Protein AF-A0A9E5RXG5-F1 (afdb_monomer_lite)

Radius of gyration: 25.29 Å; chains: 1; bounding box: 65×17×72 Å

pLDDT: mean 74.12, std 13.93, range [44.91, 91.69]

Foldseek 3Di:
DVVVVLVVVLVVQDDDPVHQDHPQAPDADPPPRGFDDDPNHGRGNPVVSVVVSVVVVVVVVVVVVLVVLVVVVVVVVVVVVVVPCVVCCVPDPPPPVVVVVCSVVVSVVVVVVVCVVVVVVVCVVPPPPPPPDPDD

Sequence (136 aa):
MAQFLLLNFFNNQLPGAGNSYSKYCAEYNSTTYDCAKQAGVYLVDWTMWWRDIFITLNWGIILVMMLAGVYLLINDLDQEERRGTLNFIRLSPQRSRSLLTGKLLGVPVLLYLAVGAIAPYICLLECKPMRPPSLP

Secondary structure (DSSP, 8-state):
-HHHHHHHHHHTTS-BTTB---TTBS-B-TTT-PBPEETTEE-B-HHHHHHHHHHHHHHHHHHHHHHHHHHHHHHHHHHHHHTTGGGTTTT--SSHHHHHHHHHHHHHHHHHHHHHHHHHHHHHHH----------

Structure (mmCIF, N/CA/C/O backbone):
data_AF-A0A9E5RXG5-F1
#
_entry.id   AF-A0A9E5RXG5-F1
#
loop_
_atom_site.group_PDB
_atom_site.id
_atom_site.type_symbol
_atom_site.label_atom_id
_atom_site.label_alt_id
_atom_site.label_comp_id
_atom_site.label_asym_id
_atom_site.label_entity_id
_atom_site.label_seq_id
_atom_site.pdbx_PDB_ins_code
_atom_site.Cartn_x
_atom_site.Cartn_y
_atom_site.Cartn_z
_atom_site.occupancy
_atom_site.B_iso_or_equiv
_atom_site.auth_seq_id
_atom_site.auth_comp_id
_atom_site.auth_asym_id
_atom_site.auth_atom_id
_atom_site.pdbx_PDB_model_num
ATOM 1 N N . MET A 1 1 ? -16.798 -4.898 -5.263 1.00 70.31 1 MET A N 1
ATOM 2 C CA . MET A 1 1 ? -16.783 -3.541 -5.865 1.00 70.31 1 MET A CA 1
ATOM 3 C C . MET A 1 1 ? -15.518 -2.764 -5.497 1.00 70.31 1 MET A C 1
ATOM 5 O O . MET A 1 1 ? -14.809 -2.366 -6.408 1.00 70.31 1 MET A O 1
ATOM 9 N N . ALA A 1 2 ? -15.160 -2.627 -4.212 1.00 75.00 2 ALA A N 1
ATOM 10 C CA . ALA A 1 2 ? -13.943 -1.910 -3.785 1.00 75.00 2 ALA A CA 1
ATOM 11 C C . ALA A 1 2 ? -12.630 -2.446 -4.399 1.00 75.00 2 ALA A C 1
ATOM 13 O O . ALA A 1 2 ? -11.799 -1.668 -4.854 1.00 75.00 2 ALA A O 1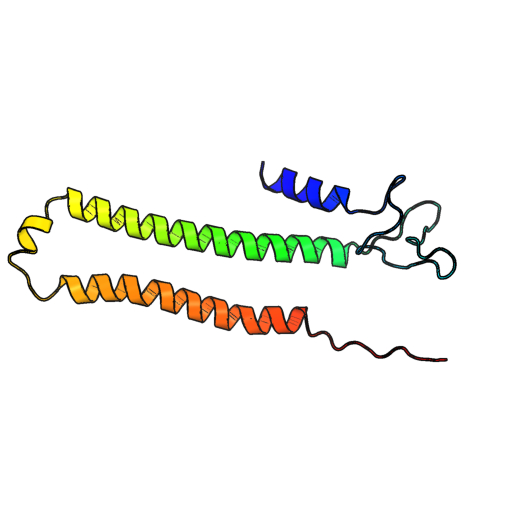
ATOM 14 N N . GLN A 1 3 ? -12.476 -3.771 -4.495 1.00 78.81 3 GLN A N 1
ATOM 15 C CA . GLN A 1 3 ? -11.287 -4.392 -5.095 1.00 78.81 3 GLN A CA 1
ATOM 16 C C . GLN A 1 3 ? -11.098 -4.015 -6.575 1.00 78.81 3 GLN A C 1
ATOM 18 O O . GLN A 1 3 ? -9.978 -3.796 -7.021 1.00 78.81 3 GLN A O 1
ATOM 23 N N . PHE A 1 4 ? -12.193 -3.880 -7.328 1.00 85.81 4 PHE A N 1
ATOM 24 C CA . PHE A 1 4 ? -12.143 -3.488 -8.737 1.00 85.81 4 PHE A CA 1
ATOM 25 C C . PHE A 1 4 ? -11.730 -2.018 -8.904 1.00 85.81 4 PHE A C 1
ATOM 27 O O . PHE A 1 4 ? -10.949 -1.698 -9.796 1.00 85.81 4 PHE A O 1
ATOM 34 N N . LEU A 1 5 ? -12.199 -1.129 -8.022 1.00 85.94 5 LEU A N 1
ATOM 35 C CA . LEU A 1 5 ? -11.818 0.289 -8.035 1.00 85.94 5 LEU A CA 1
ATOM 36 C C . LEU A 1 5 ? -10.327 0.480 -7.738 1.00 85.94 5 LEU A C 1
ATOM 38 O O . LEU A 1 5 ? -9.661 1.236 -8.439 1.00 85.94 5 LEU A O 1
ATOM 42 N N . LEU A 1 6 ? -9.797 -0.253 -6.754 1.00 86.94 6 LEU A N 1
ATOM 43 C CA . LEU A 1 6 ? -8.369 -0.242 -6.430 1.00 86.94 6 LEU A CA 1
ATOM 44 C C . LEU A 1 6 ? -7.517 -0.680 -7.624 1.00 86.94 6 LEU A C 1
ATOM 46 O O . LEU A 1 6 ? -6.575 0.015 -7.992 1.00 86.94 6 LEU A O 1
ATOM 50 N N . LEU A 1 7 ? -7.883 -1.784 -8.276 1.00 88.62 7 LEU A N 1
ATOM 51 C CA . LEU A 1 7 ? -7.155 -2.261 -9.452 1.00 88.62 7 LEU A CA 1
ATOM 52 C C . LEU A 1 7 ? -7.184 -1.245 -10.600 1.00 88.62 7 LEU A C 1
ATOM 54 O O . LEU A 1 7 ? -6.156 -1.018 -11.225 1.00 88.62 7 LEU A O 1
ATOM 58 N N . ASN A 1 8 ? -8.317 -0.582 -10.852 1.00 89.75 8 ASN A N 1
ATOM 59 C CA . ASN A 1 8 ? -8.396 0.470 -11.873 1.00 89.75 8 ASN A CA 1
ATOM 60 C C . ASN A 1 8 ? -7.529 1.688 -11.527 1.00 89.75 8 ASN A C 1
ATOM 62 O O . ASN A 1 8 ? -6.856 2.230 -12.401 1.00 89.75 8 ASN A O 1
ATOM 66 N N . PHE A 1 9 ? -7.504 2.093 -10.256 1.00 89.94 9 PHE A N 1
ATOM 67 C CA . PHE A 1 9 ? -6.664 3.194 -9.794 1.00 89.94 9 PHE A CA 1
ATOM 68 C C . PHE A 1 9 ? -5.174 2.916 -10.025 1.00 89.94 9 PHE A C 1
ATOM 70 O O . PHE A 1 9 ? -4.467 3.770 -10.559 1.00 89.94 9 PHE A O 1
ATOM 77 N N . PHE A 1 10 ? -4.708 1.715 -9.673 1.00 88.56 10 PHE A N 1
ATOM 78 C CA . PHE A 1 10 ? -3.324 1.311 -9.912 1.00 88.56 10 PHE A CA 1
ATOM 79 C C . PHE A 1 10 ? -3.036 1.077 -11.397 1.00 88.56 10 PHE A C 1
ATOM 81 O O . PHE A 1 10 ? -1.942 1.410 -11.839 1.00 88.56 10 PHE A O 1
ATOM 88 N N . ASN A 1 11 ? -4.006 0.587 -12.178 1.00 88.50 11 ASN A N 1
ATOM 89 C CA . ASN A 1 11 ? -3.858 0.403 -13.624 1.00 88.50 11 ASN A CA 1
ATOM 90 C C . ASN A 1 11 ? -3.668 1.720 -14.381 1.00 88.50 11 ASN A C 1
ATOM 92 O O . ASN A 1 11 ? -2.846 1.788 -15.290 1.00 88.50 11 ASN A O 1
ATOM 96 N N . ASN A 1 12 ? -4.353 2.787 -13.964 1.00 87.69 12 ASN A N 1
ATOM 97 C CA . ASN A 1 12 ? -4.185 4.119 -14.553 1.00 87.69 12 ASN A CA 1
ATOM 98 C C . ASN A 1 12 ? -2.801 4.742 -14.296 1.00 87.69 12 ASN A C 1
ATOM 100 O O . ASN A 1 12 ? -2.463 5.747 -14.916 1.00 87.69 12 ASN A O 1
ATOM 104 N N . GLN A 1 13 ? -2.001 4.170 -13.391 1.00 86.38 13 GLN A N 1
ATOM 105 C CA . GLN A 1 13 ? -0.633 4.618 -13.125 1.00 86.38 13 GLN A CA 1
ATOM 106 C C . GLN A 1 13 ? 0.423 3.836 -13.922 1.00 86.38 13 GL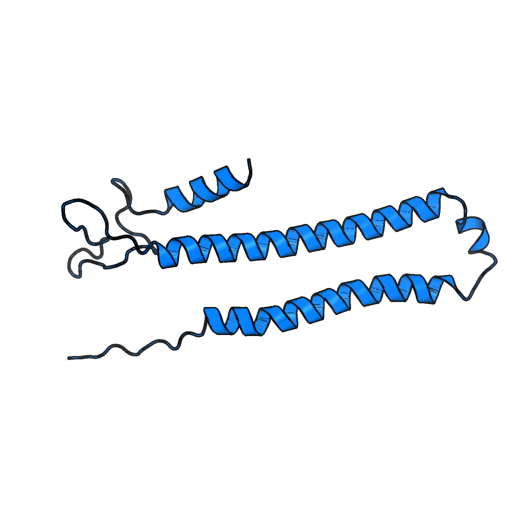N A C 1
ATOM 108 O O . GLN A 1 13 ? 1.604 4.201 -13.876 1.00 86.38 13 GLN A O 1
ATOM 113 N N . LEU A 1 14 ? 0.044 2.762 -14.629 1.00 87.81 14 LEU A N 1
ATOM 114 C CA . LEU A 1 14 ? 0.982 2.044 -15.490 1.00 87.81 14 LEU A CA 1
ATOM 115 C C . LEU A 1 14 ? 1.364 2.891 -16.713 1.00 87.81 14 LEU A C 1
ATOM 117 O O . LEU A 1 14 ? 0.561 3.696 -17.192 1.00 87.81 14 LEU A O 1
ATOM 121 N N . PRO A 1 15 ? 2.586 2.699 -17.237 1.00 84.88 15 PRO A N 1
ATOM 122 C CA . PRO A 1 15 ? 3.005 3.356 -18.462 1.00 84.88 15 PRO A CA 1
ATOM 123 C C . PRO A 1 15 ? 2.149 2.884 -19.644 1.00 84.88 15 PRO A C 1
ATOM 125 O O . PRO A 1 15 ? 1.887 1.693 -19.819 1.00 84.88 15 PRO A O 1
ATOM 128 N N . GLY A 1 16 ? 1.721 3.834 -20.469 1.00 83.19 16 GLY A N 1
ATOM 129 C CA . GLY A 1 16 ? 0.856 3.594 -21.620 1.00 83.19 16 GLY A CA 1
ATOM 130 C C . GLY A 1 16 ? 1.064 4.642 -22.706 1.00 83.19 16 GLY A C 1
ATOM 131 O O . GLY A 1 16 ? 1.924 5.512 -22.590 1.00 83.19 16 GLY A O 1
ATOM 132 N N . ALA A 1 17 ? 0.255 4.588 -23.765 1.00 72.81 17 ALA A N 1
ATOM 133 C CA . ALA A 1 17 ? 0.417 5.462 -24.932 1.00 72.81 17 ALA A CA 1
ATOM 134 C C . ALA A 1 17 ? 0.352 6.972 -24.609 1.00 72.81 17 ALA A C 1
ATOM 136 O O . ALA A 1 17 ? 0.919 7.769 -25.347 1.00 72.81 17 ALA A O 1
ATOM 137 N N . GLY A 1 18 ? -0.317 7.358 -23.514 1.00 74.56 18 GLY A N 1
ATOM 138 C CA . GLY A 1 18 ? -0.425 8.751 -23.063 1.00 74.56 18 GLY A CA 1
ATOM 139 C C . GLY A 1 18 ? 0.485 9.135 -21.892 1.00 74.56 18 GLY A C 1
ATOM 140 O O . GLY A 1 18 ? 0.586 10.318 -21.587 1.00 74.56 18 GLY A O 1
ATOM 141 N N . ASN A 1 19 ? 1.134 8.172 -21.226 1.00 78.44 19 ASN A N 1
ATOM 142 C CA . ASN A 1 19 ? 1.995 8.443 -20.076 1.00 78.44 19 ASN A CA 1
ATOM 143 C C . ASN A 1 19 ? 3.228 7.532 -20.101 1.00 78.44 19 ASN A C 1
ATOM 145 O O . ASN A 1 19 ? 3.154 6.354 -19.754 1.00 78.44 19 ASN A O 1
ATOM 149 N N . SER A 1 20 ? 4.359 8.088 -20.532 1.00 80.94 20 SER A N 1
ATOM 150 C CA . SER A 1 20 ? 5.636 7.368 -20.635 1.00 80.94 20 SER A CA 1
ATOM 151 C C . SER A 1 20 ? 6.457 7.406 -19.343 1.00 80.94 20 SER A C 1
ATOM 153 O O . SER A 1 20 ? 7.506 6.767 -19.274 1.00 80.94 20 SER A O 1
ATOM 155 N N . TYR A 1 21 ? 5.985 8.131 -18.324 1.00 80.94 21 TYR A N 1
ATOM 156 C CA . TYR A 1 21 ? 6.647 8.278 -17.032 1.00 80.94 21 TYR A CA 1
ATOM 157 C C . TYR A 1 21 ? 5.801 7.604 -15.951 1.00 80.94 21 TYR A C 1
ATOM 159 O O . TYR A 1 21 ? 4.658 7.982 -15.697 1.00 80.94 21 TYR A O 1
ATOM 167 N N . SER A 1 22 ? 6.361 6.587 -15.304 1.00 86.12 22 SER A N 1
ATOM 168 C CA . SER A 1 22 ? 5.704 5.875 -14.209 1.00 86.12 22 SER A CA 1
ATOM 169 C C . SER A 1 22 ? 6.733 5.437 -13.176 1.00 86.12 22 SER A C 1
ATOM 171 O O . SER A 1 22 ? 7.866 5.125 -13.531 1.00 86.12 22 SER A O 1
ATOM 173 N N . LYS A 1 23 ? 6.336 5.382 -11.900 1.00 86.00 23 LYS A N 1
ATOM 174 C CA . LYS A 1 23 ? 7.148 4.823 -10.804 1.00 86.00 23 LYS A CA 1
ATOM 175 C C . LYS A 1 23 ? 7.441 3.332 -11.013 1.00 86.00 23 LYS A C 1
ATOM 177 O O . LYS A 1 23 ? 8.425 2.827 -10.492 1.00 86.00 23 LYS A O 1
ATOM 182 N N . TYR A 1 24 ? 6.590 2.636 -11.768 1.00 89.25 24 TYR A N 1
ATOM 183 C CA . TYR A 1 24 ? 6.660 1.186 -11.963 1.00 89.25 24 TYR A CA 1
ATOM 184 C C . TYR A 1 24 ? 7.544 0.769 -13.151 1.00 89.25 24 TYR A C 1
ATOM 186 O O . TYR A 1 24 ? 7.472 -0.374 -13.593 1.00 89.25 24 TYR A O 1
ATOM 194 N N . CYS A 1 25 ? 8.354 1.675 -13.703 1.00 89.81 25 CYS A N 1
ATOM 195 C CA . CYS A 1 25 ? 9.304 1.348 -14.766 1.00 89.81 25 CYS A CA 1
ATOM 196 C C . CYS A 1 25 ? 10.453 0.500 -14.219 1.00 89.81 25 CYS A C 1
ATOM 198 O O . CYS A 1 25 ? 11.090 0.886 -13.241 1.00 89.81 25 CYS A O 1
ATOM 200 N N . ALA A 1 26 ? 10.736 -0.633 -14.864 1.00 89.75 26 ALA A N 1
ATOM 201 C CA . ALA A 1 26 ? 11.882 -1.464 -14.497 1.00 89.75 26 ALA A CA 1
ATOM 202 C C . ALA A 1 26 ? 13.210 -0.804 -14.903 1.00 89.75 26 ALA A C 1
ATOM 204 O O . ALA A 1 26 ? 14.210 -0.916 -14.198 1.00 89.75 26 ALA A O 1
ATOM 205 N N . GLU A 1 27 ? 13.205 -0.094 -16.032 1.00 88.50 27 GLU A N 1
ATOM 206 C CA . GLU A 1 27 ? 14.373 0.579 -16.590 1.00 88.50 27 GLU A CA 1
ATOM 207 C C . GLU A 1 27 ? 13.953 1.869 -17.311 1.00 88.50 27 GLU A C 1
ATOM 209 O O . GLU A 1 27 ? 12.864 1.939 -17.891 1.00 88.50 27 GLU A O 1
ATOM 214 N N . TYR A 1 28 ? 14.814 2.890 -17.264 1.00 87.50 28 TYR A N 1
ATOM 215 C CA . TYR A 1 28 ? 14.612 4.175 -17.937 1.00 87.50 28 TYR A CA 1
ATOM 216 C C . TYR A 1 28 ? 15.659 4.386 -19.022 1.00 87.50 28 TYR A C 1
ATOM 218 O O . TYR A 1 28 ? 16.836 4.085 -18.826 1.00 87.50 28 TYR A O 1
ATOM 226 N N . ASN A 1 29 ? 15.250 4.988 -20.135 1.00 86.62 29 ASN A N 1
ATOM 227 C CA . ASN A 1 29 ? 16.185 5.401 -21.169 1.00 86.62 29 ASN A CA 1
ATOM 228 C C . ASN A 1 29 ? 16.923 6.682 -20.748 1.00 86.62 29 ASN A C 1
ATOM 230 O O . ASN A 1 29 ? 16.291 7.698 -20.456 1.00 86.62 29 ASN A O 1
ATOM 234 N N . SER A 1 30 ? 18.257 6.678 -20.744 1.00 83.38 30 SER A N 1
ATOM 235 C CA . SER A 1 30 ? 19.056 7.815 -20.261 1.00 83.38 30 SER A CA 1
ATOM 236 C C . SER A 1 30 ? 18.900 9.091 -21.096 1.00 83.38 30 SER A C 1
ATOM 238 O O . SER A 1 30 ? 19.169 10.178 -20.596 1.00 83.38 30 SER A O 1
ATOM 240 N N . THR A 1 31 ? 18.471 8.986 -22.357 1.00 81.56 31 THR A N 1
ATOM 241 C CA . THR A 1 31 ? 18.338 10.146 -23.256 1.00 81.56 31 THR A CA 1
ATOM 242 C C . THR A 1 31 ? 17.000 10.865 -23.130 1.00 81.56 31 THR A C 1
ATOM 244 O O . THR A 1 31 ? 16.924 12.074 -23.329 1.00 81.56 31 THR A O 1
ATOM 247 N N . THR A 1 32 ? 15.936 10.122 -22.836 1.00 81.38 32 THR A N 1
ATOM 248 C CA . THR A 1 32 ? 14.544 10.602 -22.923 1.00 81.38 32 THR A CA 1
ATOM 249 C C . THR A 1 32 ? 13.830 10.510 -21.568 1.00 81.38 32 THR A C 1
ATOM 251 O O . THR A 1 32 ? 12.746 11.070 -21.389 1.00 81.38 32 THR A O 1
ATOM 254 N N . TYR A 1 33 ? 14.471 9.851 -20.593 1.00 82.50 33 TYR A N 1
ATOM 255 C CA . TYR A 1 33 ? 13.969 9.556 -19.249 1.00 82.50 33 TYR A CA 1
ATOM 256 C C . TYR A 1 33 ? 12.609 8.847 -19.243 1.00 82.50 33 TYR A C 1
ATOM 258 O O . TYR A 1 33 ? 11.889 8.882 -18.248 1.00 82.50 33 TYR A O 1
ATOM 266 N N . ASP A 1 34 ? 12.244 8.205 -20.351 1.00 87.31 34 ASP A N 1
ATOM 267 C CA . ASP A 1 34 ? 11.018 7.441 -20.493 1.00 87.31 34 ASP A CA 1
ATOM 268 C C . ASP A 1 34 ? 11.228 5.975 -20.106 1.00 87.31 34 ASP A C 1
ATOM 270 O O . ASP A 1 34 ? 12.347 5.461 -20.032 1.00 87.31 34 ASP A O 1
ATOM 274 N N . CYS A 1 35 ? 10.116 5.308 -19.816 1.00 87.94 35 CYS A N 1
ATOM 275 C CA . CYS A 1 35 ? 10.081 3.886 -19.514 1.00 87.94 35 CYS A CA 1
ATOM 276 C C . CYS A 1 35 ? 10.628 3.081 -20.707 1.00 87.94 35 CYS A C 1
ATOM 278 O O . CYS A 1 35 ? 10.094 3.182 -21.818 1.00 87.94 35 CYS A O 1
ATOM 280 N N . ALA A 1 36 ? 11.660 2.265 -20.482 1.00 87.56 36 ALA A N 1
ATOM 281 C CA . ALA A 1 36 ? 12.269 1.461 -21.533 1.00 87.56 36 ALA A CA 1
ATOM 282 C C . ALA A 1 36 ? 11.248 0.494 -22.160 1.00 87.56 36 ALA A C 1
ATOM 284 O O . ALA A 1 36 ? 10.336 -0.016 -21.495 1.00 87.56 36 ALA A O 1
ATOM 285 N N . LYS A 1 37 ? 11.403 0.240 -23.465 1.00 87.88 37 LYS A N 1
ATOM 286 C CA . LYS A 1 37 ? 10.569 -0.692 -24.232 1.00 87.88 37 LYS A CA 1
ATOM 287 C C . LYS A 1 37 ? 11.420 -1.821 -24.795 1.00 87.88 37 LYS A C 1
ATOM 289 O O . LYS A 1 37 ? 12.418 -1.565 -25.460 1.00 87.88 37 LYS A O 1
ATOM 294 N N . GLN A 1 38 ? 10.967 -3.058 -24.623 1.00 86.56 38 GLN A N 1
ATOM 295 C CA . GLN A 1 38 ? 11.550 -4.239 -25.253 1.00 86.56 38 GLN A CA 1
ATOM 296 C C . GLN A 1 38 ? 10.530 -4.804 -26.238 1.00 86.56 38 GLN A C 1
ATOM 298 O O . GLN A 1 38 ? 9.399 -5.109 -25.865 1.00 86.56 38 GLN A O 1
ATOM 303 N N . ALA A 1 39 ? 10.906 -4.889 -27.517 1.00 85.25 39 ALA A N 1
ATOM 304 C CA . ALA A 1 39 ? 10.025 -5.348 -28.598 1.00 85.25 39 ALA A CA 1
ATOM 305 C C . ALA A 1 39 ? 8.666 -4.604 -28.677 1.00 85.25 39 ALA A C 1
ATOM 307 O O . ALA A 1 39 ? 7.641 -5.191 -29.011 1.00 85.25 39 ALA A O 1
ATOM 308 N N . GLY A 1 40 ? 8.649 -3.303 -28.357 1.00 82.00 40 GLY A N 1
ATOM 309 C CA . GLY A 1 40 ? 7.438 -2.468 -28.386 1.00 82.00 40 GLY A CA 1
ATOM 310 C C . GLY A 1 40 ? 6.564 -2.534 -27.126 1.00 82.00 40 GLY A C 1
ATOM 311 O O . GLY A 1 40 ? 5.584 -1.795 -27.042 1.00 82.00 40 GLY A O 1
ATOM 312 N N . VAL A 1 41 ? 6.933 -3.346 -26.131 1.00 85.31 41 VAL A N 1
ATOM 313 C CA . VAL A 1 41 ? 6.237 -3.472 -24.840 1.00 85.31 41 VAL A CA 1
ATOM 314 C C . VAL A 1 41 ? 7.025 -2.746 -23.748 1.00 85.31 41 VAL A C 1
ATOM 316 O O . VAL A 1 41 ? 8.249 -2.839 -23.707 1.00 85.31 41 VAL A O 1
ATOM 319 N N . TYR A 1 42 ? 6.338 -2.020 -22.864 1.00 86.94 42 TYR A N 1
ATOM 320 C CA . TYR A 1 42 ? 6.958 -1.348 -21.716 1.00 86.94 42 TYR A CA 1
ATOM 321 C C . TYR A 1 42 ? 7.508 -2.367 -20.706 1.00 86.94 42 TYR A C 1
ATOM 323 O O . TYR A 1 42 ? 6.790 -3.294 -20.321 1.00 86.94 42 TYR A O 1
ATOM 331 N N . LEU A 1 43 ? 8.749 -2.183 -20.241 1.00 88.69 43 LEU A N 1
ATOM 332 C CA . LEU A 1 43 ? 9.290 -2.986 -19.141 1.00 88.69 43 LEU A CA 1
ATOM 333 C C . LEU A 1 43 ? 8.775 -2.444 -17.806 1.00 88.69 43 LEU A C 1
ATOM 335 O O . LEU A 1 43 ? 9.252 -1.431 -17.290 1.00 88.69 43 LEU A O 1
ATOM 339 N N . VAL A 1 44 ? 7.786 -3.136 -17.250 1.00 89.56 44 VAL A N 1
ATOM 340 C CA . VAL A 1 44 ? 7.167 -2.798 -15.966 1.00 89.56 44 VAL A CA 1
ATOM 341 C C . VAL A 1 44 ? 7.712 -3.716 -14.876 1.00 89.56 44 VAL A C 1
ATOM 343 O O . VAL A 1 44 ? 7.729 -4.939 -15.038 1.00 89.56 44 VAL A O 1
ATOM 346 N N . ASP A 1 45 ? 8.114 -3.137 -13.745 1.00 91.56 45 ASP A N 1
ATOM 347 C CA . ASP A 1 45 ? 8.415 -3.898 -12.534 1.00 91.56 45 ASP A CA 1
ATOM 348 C C . ASP A 1 45 ? 7.108 -4.292 -11.831 1.00 91.56 45 ASP A C 1
ATOM 350 O O . ASP A 1 45 ? 6.561 -3.585 -10.975 1.00 91.56 45 ASP A O 1
ATOM 354 N N . TRP A 1 46 ? 6.609 -5.473 -12.194 1.00 88.19 46 TRP A N 1
ATOM 355 C CA . TRP A 1 46 ? 5.422 -6.073 -11.589 1.00 88.19 46 TRP A CA 1
ATOM 356 C C . TRP A 1 46 ? 5.578 -6.337 -10.090 1.00 88.19 46 TRP A C 1
ATOM 358 O O . TRP A 1 46 ? 4.584 -6.327 -9.364 1.00 88.19 46 TRP A O 1
ATOM 368 N N . THR A 1 47 ? 6.806 -6.545 -9.610 1.00 91.69 47 THR A N 1
ATOM 369 C CA . THR A 1 47 ? 7.076 -6.792 -8.189 1.00 91.69 47 THR A CA 1
ATOM 370 C C . THR A 1 47 ? 6.796 -5.534 -7.381 1.00 91.69 47 THR A C 1
ATOM 372 O O . THR A 1 47 ? 6.126 -5.588 -6.347 1.00 91.69 47 THR A O 1
ATOM 375 N N . MET A 1 48 ? 7.274 -4.386 -7.867 1.00 87.81 48 MET A N 1
ATOM 376 C CA . MET A 1 48 ? 7.033 -3.097 -7.226 1.00 87.81 48 MET A CA 1
ATOM 377 C C . MET A 1 48 ? 5.548 -2.720 -7.260 1.00 87.81 48 MET A C 1
ATOM 379 O O . MET A 1 48 ? 5.008 -2.278 -6.246 1.00 87.81 48 MET A O 1
ATOM 383 N N . TRP A 1 49 ? 4.881 -2.960 -8.390 1.00 90.12 49 TRP A N 1
ATOM 384 C CA . TRP A 1 49 ? 3.453 -2.686 -8.553 1.00 90.12 49 TRP A CA 1
ATOM 385 C C . TRP A 1 49 ? 2.578 -3.489 -7.577 1.00 90.12 49 TRP A C 1
ATOM 387 O O . TRP A 1 49 ? 1.774 -2.913 -6.843 1.00 90.12 49 TRP A O 1
ATOM 397 N N . TRP A 1 50 ? 2.782 -4.808 -7.486 1.00 89.81 50 TRP A N 1
ATOM 398 C CA . TRP A 1 50 ? 2.044 -5.654 -6.539 1.00 89.81 50 TRP A CA 1
ATOM 399 C C . TRP A 1 50 ? 2.319 -5.291 -5.080 1.00 89.81 50 TRP A C 1
ATOM 401 O O . TRP A 1 50 ? 1.407 -5.340 -4.249 1.00 89.81 50 TRP A O 1
ATOM 411 N N . ARG A 1 51 ? 3.559 -4.902 -4.762 1.00 90.88 51 ARG A N 1
ATOM 412 C CA . ARG A 1 51 ? 3.937 -4.485 -3.410 1.00 90.88 51 ARG A CA 1
ATOM 413 C C . ARG A 1 51 ? 3.149 -3.257 -2.958 1.00 90.88 51 ARG A C 1
ATOM 415 O O . ARG A 1 51 ? 2.606 -3.275 -1.857 1.00 90.88 51 ARG A O 1
ATOM 422 N N . ASP A 1 52 ? 3.039 -2.230 -3.796 1.00 89.25 52 ASP A N 1
ATOM 423 C CA . ASP A 1 52 ? 2.320 -0.999 -3.439 1.00 89.25 52 ASP A CA 1
ATOM 424 C C . ASP A 1 52 ? 0.814 -1.255 -3.222 1.00 89.25 52 ASP A C 1
ATOM 426 O O . ASP A 1 52 ? 0.213 -0.716 -2.284 1.00 89.25 52 ASP A O 1
ATOM 430 N N . ILE A 1 53 ? 0.211 -2.152 -4.012 1.00 90.12 53 ILE A N 1
ATOM 431 C CA . ILE A 1 53 ? -1.177 -2.602 -3.808 1.00 90.12 53 ILE A CA 1
ATOM 432 C C . ILE A 1 53 ? -1.326 -3.296 -2.453 1.00 90.12 53 ILE A C 1
ATOM 434 O O . ILE A 1 53 ? -2.250 -2.99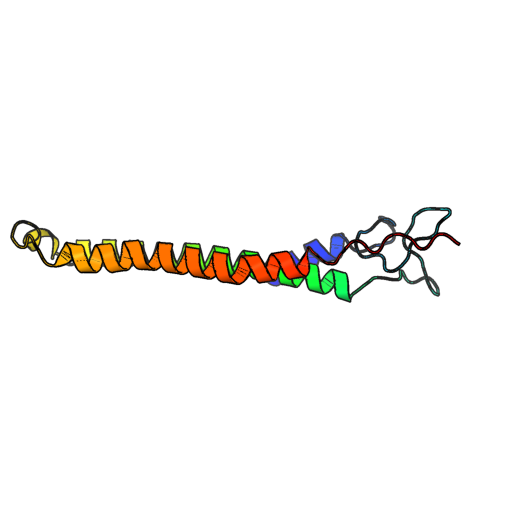2 -1.695 1.00 90.12 53 ILE A O 1
ATOM 438 N N . PHE A 1 54 ? -0.420 -4.221 -2.133 1.00 89.19 54 PHE A N 1
ATOM 439 C CA . PHE A 1 54 ? -0.471 -4.978 -0.885 1.00 89.19 54 PHE A CA 1
ATOM 440 C C . PHE A 1 54 ? -0.306 -4.077 0.344 1.00 89.19 54 PHE A C 1
ATOM 442 O O . PHE A 1 54 ? -1.040 -4.234 1.322 1.00 89.19 54 PHE A O 1
ATOM 449 N N . ILE A 1 55 ? 0.607 -3.105 0.288 1.00 88.31 55 ILE A N 1
ATOM 450 C CA . ILE A 1 55 ? 0.800 -2.117 1.357 1.00 88.31 55 ILE A CA 1
ATOM 451 C C . ILE A 1 55 ? -0.478 -1.294 1.547 1.00 88.31 55 ILE A C 1
ATOM 453 O O . ILE A 1 55 ? -0.978 -1.183 2.666 1.00 88.31 55 ILE A O 1
ATOM 457 N N . THR A 1 56 ? -1.058 -0.788 0.457 1.00 87.25 56 THR A N 1
ATOM 458 C CA . THR A 1 56 ? -2.289 0.017 0.504 1.00 87.25 56 THR A CA 1
ATOM 459 C C . THR A 1 56 ? -3.458 -0.769 1.104 1.00 87.25 56 THR A C 1
ATOM 461 O O . THR A 1 56 ? -4.194 -0.255 1.949 1.00 87.25 56 THR A O 1
ATOM 464 N N . LEU A 1 57 ? -3.613 -2.039 0.715 1.00 86.75 57 LEU A N 1
ATOM 465 C CA . LEU A 1 57 ? -4.637 -2.926 1.267 1.00 86.75 57 LEU A CA 1
ATOM 466 C C . LEU A 1 57 ? -4.423 -3.205 2.757 1.00 86.75 57 LEU A C 1
ATOM 468 O O . LEU A 1 57 ? -5.390 -3.166 3.514 1.00 86.75 57 LEU A O 1
ATOM 472 N N . ASN A 1 58 ? -3.183 -3.443 3.193 1.00 86.94 58 ASN A N 1
ATOM 473 C CA . ASN A 1 58 ? -2.878 -3.675 4.608 1.00 86.94 58 ASN A CA 1
ATOM 474 C C . ASN A 1 58 ? -3.281 -2.484 5.477 1.00 86.94 58 ASN A C 1
ATOM 476 O O . ASN A 1 58 ? -3.989 -2.652 6.470 1.00 86.94 58 ASN A O 1
ATOM 480 N N . TRP A 1 59 ? -2.892 -1.277 5.068 1.00 84.56 59 TRP A N 1
ATOM 481 C CA . TRP A 1 59 ? -3.279 -0.050 5.762 1.00 84.56 59 TRP A CA 1
ATOM 482 C C . TRP A 1 59 ? -4.801 0.134 5.800 1.00 84.56 59 TRP A C 1
ATOM 484 O O . TRP A 1 59 ? -5.361 0.460 6.848 1.00 84.56 59 TRP A O 1
ATOM 494 N N . GLY A 1 60 ? -5.488 -0.140 4.686 1.00 86.25 60 GLY A N 1
ATOM 495 C CA . GLY A 1 60 ? -6.948 -0.081 4.622 1.00 86.25 60 GLY A CA 1
ATOM 496 C C . GLY A 1 60 ? -7.632 -1.062 5.579 1.00 86.25 60 GLY A C 1
ATOM 497 O O . GLY A 1 60 ? -8.564 -0.681 6.286 1.00 86.25 60 GLY A O 1
ATOM 498 N N . ILE A 1 61 ? -7.152 -2.307 5.647 1.00 82.69 61 ILE A N 1
ATOM 499 C CA . ILE A 1 61 ? -7.718 -3.350 6.515 1.00 82.69 61 ILE A CA 1
ATOM 500 C C . ILE A 1 61 ? -7.596 -2.961 7.988 1.00 82.69 61 ILE A C 1
ATOM 502 O O . ILE A 1 61 ? -8.576 -3.072 8.722 1.00 82.69 61 ILE A O 1
ATOM 506 N N . ILE A 1 62 ? -6.433 -2.462 8.414 1.00 83.94 62 ILE A N 1
ATOM 507 C CA . ILE A 1 62 ? -6.213 -2.044 9.805 1.00 83.94 62 ILE A CA 1
ATOM 508 C C . ILE A 1 62 ? -7.178 -0.917 10.188 1.00 83.94 62 ILE A C 1
ATOM 510 O O . ILE A 1 62 ? -7.814 -0.986 11.239 1.00 83.94 62 ILE A O 1
ATOM 514 N N . LEU A 1 63 ? -7.343 0.091 9.325 1.00 82.38 63 LEU A N 1
ATOM 515 C CA . LEU A 1 63 ? -8.254 1.209 9.582 1.00 82.38 63 LEU A CA 1
ATOM 516 C C . LEU A 1 63 ? -9.714 0.759 9.675 1.00 82.38 63 LEU A C 1
ATOM 518 O O . LEU A 1 63 ? -10.416 1.134 10.614 1.00 82.38 63 LEU A O 1
ATOM 522 N N . VAL A 1 64 ? -10.172 -0.069 8.732 1.00 83.69 64 VAL A N 1
ATOM 523 C CA . VAL A 1 64 ? -11.550 -0.585 8.736 1.00 83.69 64 VAL A CA 1
ATOM 524 C C . VAL A 1 64 ? -11.798 -1.454 9.964 1.00 83.69 64 VAL A C 1
ATOM 526 O O . VAL A 1 64 ? -12.823 -1.297 10.623 1.00 83.69 64 VAL A O 1
ATOM 529 N N . MET A 1 65 ? -10.858 -2.333 10.309 1.00 81.50 65 MET A N 1
ATOM 530 C CA . MET A 1 65 ? -10.975 -3.212 11.471 1.00 81.50 65 MET A CA 1
ATOM 531 C C . MET A 1 65 ? -10.958 -2.420 12.786 1.00 81.50 65 MET A C 1
ATOM 533 O O . MET A 1 65 ? -11.715 -2.743 13.700 1.00 81.50 65 MET A O 1
ATOM 537 N N . MET A 1 66 ? -10.176 -1.339 12.862 1.00 82.88 66 MET A N 1
ATOM 538 C CA . MET A 1 66 ? -10.178 -0.420 14.002 1.00 82.88 66 MET A CA 1
ATOM 539 C C . MET A 1 66 ? -11.526 0.297 14.151 1.00 82.88 66 MET A C 1
ATOM 541 O O . MET A 1 66 ? -12.109 0.283 15.234 1.00 82.88 66 MET A O 1
ATOM 545 N N . LEU A 1 67 ? -12.052 0.885 13.073 1.00 84.06 67 LEU A N 1
ATOM 546 C CA . LEU A 1 67 ? -13.342 1.583 13.095 1.00 84.06 67 LEU A CA 1
ATOM 547 C C . LEU A 1 67 ? -14.502 0.630 13.408 1.00 84.06 67 LEU A C 1
ATOM 549 O O . LEU A 1 67 ? -15.361 0.956 14.227 1.00 84.06 67 LEU A O 1
ATOM 553 N N . ALA A 1 68 ? -14.499 -0.562 12.810 1.00 80.88 68 ALA A N 1
ATOM 554 C CA . ALA A 1 68 ? -15.480 -1.603 13.098 1.00 80.88 68 ALA A CA 1
ATOM 555 C C . ALA A 1 68 ? -15.403 -2.064 14.563 1.00 80.88 68 ALA A C 1
ATOM 557 O O . ALA A 1 68 ? -16.438 -2.221 15.208 1.00 80.88 68 ALA A O 1
ATOM 558 N N . GLY A 1 69 ? -14.194 -2.225 15.112 1.00 77.25 69 GLY A N 1
ATOM 559 C CA . GLY A 1 69 ? -13.986 -2.585 16.515 1.00 77.25 69 GLY A CA 1
ATOM 560 C C . GLY A 1 69 ? -14.544 -1.541 17.484 1.00 77.25 69 GLY A C 1
ATOM 561 O O . GLY A 1 69 ? -15.241 -1.896 18.432 1.00 77.25 69 GLY A O 1
ATOM 562 N N . VAL A 1 70 ? -14.306 -0.252 17.219 1.00 79.94 70 VAL A N 1
ATOM 563 C CA . VAL A 1 70 ? -14.865 0.848 18.026 1.00 79.94 70 VAL A CA 1
ATOM 564 C C . VAL A 1 70 ? -16.389 0.903 17.901 1.00 79.94 70 VAL A C 1
ATOM 566 O O . VAL A 1 70 ? -17.077 1.042 18.911 1.00 79.94 70 VAL A O 1
ATOM 569 N N . TYR A 1 71 ? -16.930 0.743 16.690 1.00 79.69 71 TYR A N 1
ATOM 570 C CA . TYR A 1 71 ? -18.376 0.750 16.457 1.00 79.69 71 TYR A CA 1
ATOM 571 C C . TYR A 1 71 ? -19.094 -0.375 17.210 1.00 79.69 71 TYR A C 1
ATOM 573 O O . TYR A 1 71 ? -20.096 -0.125 17.878 1.00 79.69 71 TYR A O 1
ATOM 581 N N . LEU A 1 72 ? -18.556 -1.599 17.159 1.00 77.50 72 LEU A N 1
ATOM 582 C CA . LEU A 1 72 ? -19.097 -2.731 17.914 1.00 77.50 72 LEU A CA 1
ATOM 583 C C . LEU A 1 72 ? -19.081 -2.459 1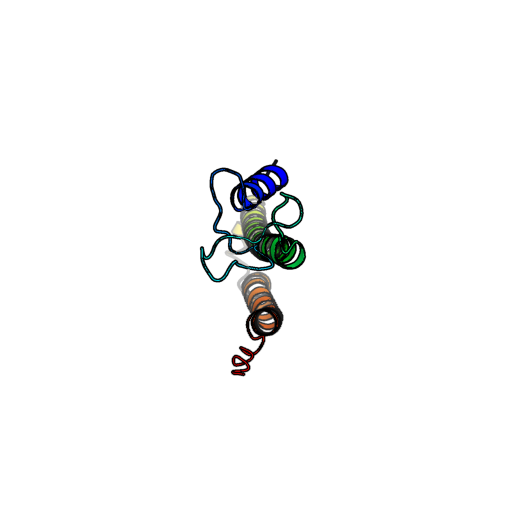9.421 1.00 77.50 72 LEU A C 1
ATOM 585 O O . LEU A 1 72 ? -20.045 -2.795 20.101 1.00 77.50 72 LEU A O 1
ATOM 589 N N . LEU A 1 73 ? -18.031 -1.807 19.929 1.00 73.44 73 LEU A N 1
ATOM 590 C CA . LEU A 1 73 ? -17.921 -1.451 21.344 1.00 73.44 73 LEU A CA 1
ATOM 591 C C . LEU A 1 73 ? -18.997 -0.445 21.780 1.00 73.44 73 LEU A C 1
ATOM 593 O O . LEU A 1 73 ? -19.592 -0.600 22.843 1.00 73.44 73 LEU A O 1
ATOM 597 N N . ILE A 1 74 ? -19.245 0.581 20.960 1.00 75.94 74 ILE A N 1
ATOM 598 C CA . ILE A 1 74 ? -20.265 1.606 21.226 1.00 75.94 74 ILE A CA 1
ATOM 599 C C . ILE A 1 74 ? -21.666 0.989 21.171 1.00 75.94 74 ILE A C 1
ATOM 601 O O . ILE A 1 74 ? -22.491 1.262 22.039 1.00 75.94 74 ILE A O 1
ATOM 605 N N . ASN A 1 75 ? -21.926 0.138 20.176 1.00 74.00 75 ASN A N 1
ATOM 606 C CA . ASN A 1 75 ? -23.219 -0.522 20.015 1.00 74.00 75 ASN A CA 1
ATOM 607 C C . ASN A 1 75 ? -23.536 -1.479 21.178 1.00 74.00 75 ASN A C 1
ATOM 609 O O . ASN A 1 75 ? -24.676 -1.549 21.628 1.00 74.00 75 ASN A O 1
ATOM 613 N N . ASP A 1 76 ? -22.527 -2.184 21.691 1.00 74.19 76 ASP A N 1
ATOM 614 C CA . ASP A 1 76 ? -22.655 -3.035 22.880 1.00 74.19 76 ASP A CA 1
ATOM 615 C C . ASP A 1 76 ? -23.037 -2.201 24.121 1.00 74.19 76 ASP A C 1
ATOM 617 O O . ASP A 1 76 ? -23.907 -2.597 24.895 1.00 74.19 76 ASP A O 1
ATOM 621 N N . LEU A 1 77 ? -22.473 -0.991 24.246 1.00 70.44 77 LEU A N 1
ATOM 622 C CA . LEU A 1 77 ? -22.772 -0.058 25.336 1.00 70.44 77 LEU A CA 1
ATOM 623 C C . LEU A 1 77 ? -24.205 0.508 25.264 1.00 70.44 77 LEU A C 1
ATOM 625 O O . LEU A 1 77 ? -24.908 0.507 26.275 1.00 70.44 77 LEU A O 1
ATOM 629 N N . ASP A 1 78 ? -24.664 0.941 24.081 1.00 71.38 78 ASP A N 1
ATOM 630 C CA . ASP A 1 78 ? -26.045 1.430 23.872 1.00 71.38 78 ASP A CA 1
ATOM 631 C C . ASP A 1 78 ? -27.072 0.315 24.128 1.00 71.38 78 ASP A C 1
ATOM 633 O O . ASP A 1 78 ? -28.130 0.526 24.730 1.00 71.38 78 ASP A O 1
ATOM 637 N N . GLN A 1 79 ? -26.746 -0.917 23.730 1.00 65.38 79 GLN A N 1
ATOM 638 C CA . GLN A 1 79 ? -27.628 -2.059 23.931 1.00 65.38 79 GLN A CA 1
ATOM 639 C C . GLN A 1 79 ? -27.720 -2.490 25.405 1.00 65.38 79 GLN A C 1
ATOM 641 O O . GLN A 1 79 ? -28.797 -2.905 25.851 1.00 65.38 79 GLN A O 1
ATOM 646 N N . GLU A 1 80 ? -26.638 -2.369 26.178 1.00 64.12 80 GLU A N 1
ATOM 647 C CA . GLU A 1 80 ? -26.642 -2.586 27.632 1.00 64.12 80 GLU A CA 1
ATOM 648 C C . GLU A 1 80 ? -27.391 -1.477 28.394 1.00 64.12 80 GLU A C 1
ATOM 650 O O . GLU A 1 80 ? -28.084 -1.772 29.376 1.00 64.12 80 GLU A O 1
ATOM 655 N N . GLU A 1 81 ? -27.337 -0.229 27.914 1.00 60.19 81 GLU A N 1
ATOM 656 C CA . GLU A 1 81 ? -28.109 0.898 28.456 1.00 60.19 81 GLU A CA 1
ATOM 657 C C . GLU A 1 81 ? -29.623 0.694 28.268 1.00 60.19 81 GLU A C 1
ATOM 659 O O . GLU A 1 81 ? -30.394 0.777 29.233 1.00 60.19 81 GLU A O 1
ATOM 664 N N . ARG A 1 82 ? -30.060 0.319 27.057 1.00 61.25 82 ARG A N 1
ATOM 665 C CA . ARG A 1 82 ? -31.484 0.092 26.732 1.00 61.25 82 ARG A CA 1
ATOM 666 C C . ARG A 1 82 ? -32.113 -1.100 27.452 1.00 61.25 82 ARG A C 1
ATOM 668 O O . ARG A 1 82 ? -33.327 -1.119 27.643 1.00 61.25 82 ARG A O 1
ATOM 675 N N . ARG A 1 83 ? -31.321 -2.092 27.878 1.00 62.38 83 ARG A N 1
ATOM 676 C CA . ARG A 1 83 ? -31.805 -3.265 28.637 1.00 62.38 83 ARG A CA 1
ATOM 677 C C . ARG A 1 83 ? -32.136 -2.960 30.107 1.00 62.38 83 ARG A C 1
ATOM 679 O O . ARG A 1 83 ? -32.503 -3.870 30.845 1.00 62.38 83 ARG A O 1
ATOM 686 N N . GLY A 1 84 ? -32.069 -1.696 30.538 1.00 52.75 84 GLY A N 1
ATOM 687 C CA . GLY A 1 84 ? -32.645 -1.256 31.813 1.00 52.75 84 GLY A CA 1
ATOM 688 C C . GLY A 1 84 ? -31.794 -1.558 33.049 1.00 52.75 84 GLY A C 1
ATOM 689 O O . GLY A 1 84 ? -32.293 -1.486 34.171 1.00 52.75 84 GLY A O 1
ATOM 690 N N . THR A 1 85 ? -30.499 -1.848 32.885 1.00 51.19 85 THR A N 1
ATOM 691 C CA . THR A 1 85 ? -29.575 -2.012 34.026 1.00 51.19 85 THR A CA 1
ATOM 692 C C . THR A 1 85 ? -29.095 -0.669 34.597 1.00 51.19 85 THR A C 1
ATOM 694 O O . THR A 1 85 ? -28.596 -0.611 35.722 1.00 51.19 85 THR A O 1
ATOM 697 N N . LEU A 1 86 ? -29.328 0.439 33.878 1.00 48.31 86 LEU A N 1
ATOM 698 C CA . LEU A 1 86 ? -28.945 1.795 34.288 1.00 48.31 86 LEU A CA 1
ATOM 699 C C . LEU A 1 86 ? -29.656 2.278 35.565 1.00 48.31 86 LEU A C 1
ATOM 701 O O . LEU A 1 86 ? -29.149 3.163 36.253 1.00 48.31 86 LEU A O 1
ATOM 705 N N . ASN A 1 87 ? -30.781 1.658 35.942 1.00 47.53 87 ASN A N 1
ATOM 706 C CA . ASN A 1 87 ? -31.455 1.959 37.209 1.00 47.53 87 ASN A CA 1
ATOM 707 C C . ASN A 1 87 ? -30.761 1.306 38.427 1.00 47.53 87 ASN A C 1
ATOM 709 O O . ASN A 1 87 ? -30.968 1.737 39.558 1.00 47.53 87 ASN A O 1
ATOM 713 N N . PHE A 1 88 ? -29.869 0.329 38.206 1.00 51.38 88 PHE A N 1
ATOM 714 C CA . PHE A 1 88 ? -28.998 -0.255 39.237 1.00 51.38 88 PHE A CA 1
ATOM 715 C C . PHE A 1 88 ? -27.637 0.452 39.363 1.00 51.38 88 PHE A C 1
ATOM 717 O O . PHE A 1 88 ? -26.925 0.228 40.341 1.00 51.38 88 PHE A O 1
ATOM 724 N N . ILE A 1 89 ? -27.281 1.366 38.450 1.00 51.50 89 ILE A N 1
ATOM 725 C CA . ILE A 1 89 ? -26.069 2.204 38.573 1.00 51.50 89 ILE A CA 1
ATOM 726 C C . ILE A 1 89 ? -26.229 3.257 39.678 1.00 51.50 89 ILE A C 1
ATOM 728 O O . ILE A 1 89 ? -25.243 3.684 40.275 1.00 51.50 89 ILE A O 1
ATOM 732 N N . ARG A 1 90 ? -27.465 3.590 40.066 1.00 49.22 90 ARG A N 1
ATOM 733 C CA . ARG A 1 90 ? -27.708 4.349 41.300 1.00 49.22 90 ARG A CA 1
ATOM 734 C C . ARG A 1 90 ? -27.477 3.536 42.586 1.00 49.22 90 ARG A C 1
ATOM 736 O O . ARG A 1 90 ? -27.457 4.142 43.651 1.00 49.22 90 ARG A O 1
ATOM 743 N N . LEU A 1 91 ? -27.269 2.212 42.510 1.00 51.25 91 LEU A N 1
ATOM 744 C CA . LEU A 1 91 ? -27.147 1.319 43.677 1.00 51.25 91 LEU A CA 1
ATOM 745 C C . LEU A 1 91 ? -25.913 0.380 43.685 1.00 51.25 91 LEU A C 1
ATOM 747 O O . LEU A 1 91 ? -25.747 -0.367 44.644 1.00 51.25 91 LEU A O 1
ATOM 751 N N . SER A 1 92 ? -25.013 0.411 42.691 1.00 44.91 92 SER A N 1
ATOM 752 C CA . SER A 1 92 ? -23.804 -0.445 42.654 1.00 44.91 92 SER A CA 1
ATOM 753 C C . SER A 1 92 ? -22.533 0.358 42.326 1.00 44.91 92 SER A C 1
ATOM 755 O O . SER A 1 92 ? -22.218 0.572 41.154 1.00 44.91 92 SER A O 1
ATOM 757 N N . PRO A 1 93 ? -21.763 0.811 43.335 1.00 47.91 93 PRO A N 1
ATOM 758 C CA . PRO A 1 93 ? -20.652 1.738 43.123 1.00 47.91 93 PRO A CA 1
ATOM 759 C C . PRO A 1 93 ? -19.319 1.087 42.696 1.00 47.91 93 PRO A C 1
ATOM 761 O O . PRO A 1 93 ? -18.337 1.811 42.545 1.00 47.91 93 PRO A O 1
ATOM 764 N N . GLN A 1 94 ? -19.219 -0.239 42.498 1.00 53.78 94 GLN A N 1
ATOM 765 C CA . GLN A 1 94 ? -17.890 -0.889 42.502 1.00 53.78 94 GLN A CA 1
ATOM 766 C C . GLN A 1 94 ? -17.547 -1.853 41.347 1.00 53.78 94 GLN A C 1
ATOM 768 O O . GLN A 1 9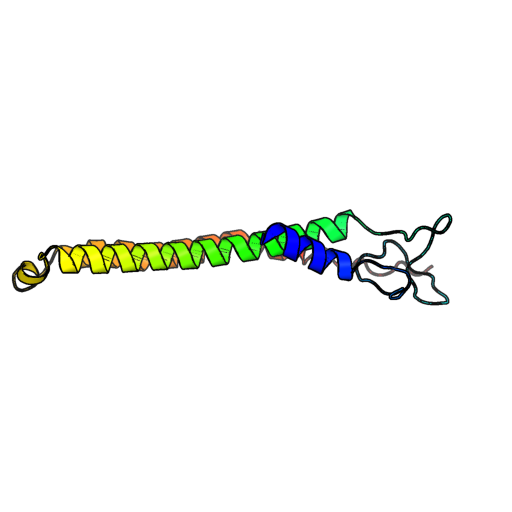4 ? -16.365 -1.977 41.037 1.00 53.78 94 GLN A O 1
ATOM 773 N N . ARG A 1 95 ? -18.504 -2.511 40.665 1.00 49.97 95 ARG A N 1
ATOM 774 C CA . ARG A 1 95 ? -18.170 -3.552 39.654 1.00 49.97 95 ARG A CA 1
ATOM 775 C C . ARG A 1 95 ? -18.172 -3.115 38.184 1.00 49.97 95 ARG A C 1
ATOM 777 O O . ARG A 1 95 ? -17.438 -3.710 37.404 1.00 49.97 95 ARG A O 1
ATOM 784 N N . SER A 1 96 ? -18.905 -2.071 37.786 1.00 51.50 96 SER A N 1
ATOM 785 C CA . SER A 1 96 ? -18.912 -1.639 36.371 1.00 51.50 96 SER A CA 1
ATOM 786 C C . SER A 1 96 ? -17.633 -0.912 35.951 1.00 51.50 96 SER A C 1
ATOM 788 O O . SER A 1 96 ? -17.272 -0.945 34.778 1.00 51.50 96 SER A O 1
ATOM 790 N N . ARG A 1 97 ? -16.895 -0.297 36.889 1.00 52.59 97 ARG A N 1
ATOM 791 C CA . ARG A 1 97 ? -15.649 0.412 36.561 1.00 52.59 97 ARG A CA 1
ATOM 792 C C . ARG A 1 97 ? -14.560 -0.516 36.032 1.00 52.59 97 ARG A C 1
ATOM 794 O O . ARG A 1 97 ? -13.894 -0.104 35.093 1.00 52.59 97 ARG A O 1
ATOM 801 N N . SER A 1 98 ? -14.383 -1.729 36.566 1.00 51.03 98 SER A N 1
ATOM 802 C CA . SER A 1 98 ? -13.303 -2.639 36.139 1.00 51.03 98 SER A CA 1
ATOM 803 C C . SER A 1 98 ? -13.558 -3.300 34.777 1.00 51.03 98 SER A C 1
ATOM 805 O O . SER A 1 98 ? -12.617 -3.511 34.020 1.00 51.03 98 SER A O 1
ATOM 807 N N . LEU A 1 99 ? -14.821 -3.561 34.420 1.00 54.47 99 LEU A N 1
ATOM 808 C CA . LEU A 1 99 ? -15.196 -4.080 33.097 1.00 54.47 99 LEU A CA 1
ATOM 809 C C . LEU A 1 99 ? -15.146 -3.000 32.005 1.00 54.47 99 LEU A C 1
ATOM 811 O O . LEU A 1 99 ? -14.619 -3.256 30.921 1.00 54.47 99 LEU A O 1
ATOM 815 N N . LEU A 1 100 ? -15.610 -1.779 32.297 1.00 58.34 100 LEU A N 1
ATOM 816 C CA . LEU A 1 100 ? -15.498 -0.653 31.363 1.00 58.34 100 LEU A CA 1
ATOM 817 C C . LEU A 1 100 ? -14.052 -0.177 31.196 1.00 58.34 100 LEU A C 1
ATOM 819 O O . LEU A 1 100 ? -13.647 0.087 30.070 1.00 58.34 100 LEU A O 1
ATOM 823 N N . THR A 1 101 ? -13.241 -0.118 32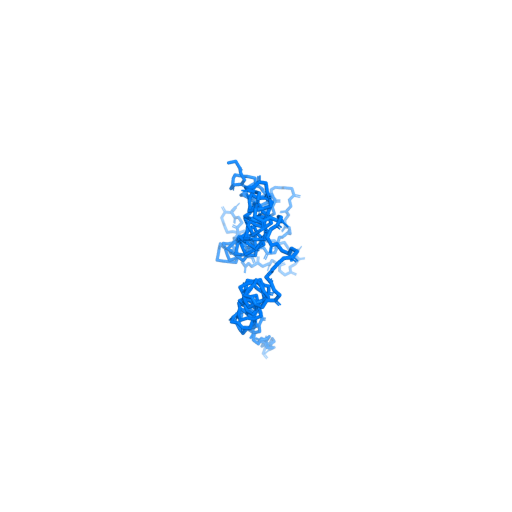.261 1.00 57.59 101 THR A N 1
ATOM 824 C CA . THR A 1 101 ? -11.802 0.184 32.103 1.00 57.59 101 THR A CA 1
ATOM 825 C C . THR A 1 101 ? -11.052 -0.944 31.407 1.00 57.59 101 THR A C 1
ATOM 827 O O . THR A 1 101 ? -10.147 -0.647 30.643 1.00 57.59 101 THR A O 1
ATOM 830 N N . GLY A 1 102 ? -11.445 -2.211 31.568 1.00 57.91 102 GLY A N 1
ATOM 831 C CA . GLY A 1 102 ? -10.871 -3.324 30.803 1.00 57.91 102 GLY A CA 1
ATOM 832 C C . GLY A 1 102 ? -11.109 -3.206 29.291 1.00 57.91 102 GLY A C 1
ATOM 833 O O . GLY A 1 102 ? -10.169 -3.367 28.515 1.00 57.91 102 GLY A O 1
ATOM 834 N N . LYS A 1 103 ? -12.329 -2.845 28.860 1.00 56.97 103 LYS A N 1
ATOM 835 C CA . LYS A 1 103 ? -12.647 -2.576 27.440 1.00 56.97 103 LYS A CA 1
ATOM 836 C C . LYS A 1 103 ? -12.027 -1.258 26.935 1.00 56.97 103 LYS A C 1
ATOM 838 O O . LYS A 1 103 ? -11.530 -1.221 25.813 1.00 56.97 103 LYS A O 1
ATOM 843 N N . LEU A 1 104 ? -11.982 -0.207 27.762 1.00 62.62 104 LEU A N 1
ATOM 844 C CA . LEU A 1 104 ? -11.402 1.099 27.413 1.00 62.62 104 LEU A CA 1
ATOM 845 C C . LEU A 1 104 ? -9.865 1.105 27.412 1.00 62.62 104 LEU A C 1
ATOM 847 O O . LEU A 1 104 ? -9.284 1.902 26.694 1.00 62.62 104 LEU A O 1
ATOM 851 N N . LEU A 1 105 ? -9.201 0.252 28.198 1.00 61.72 105 LEU A N 1
ATOM 852 C CA . LEU A 1 105 ? -7.738 0.099 28.209 1.00 61.72 105 LEU A CA 1
ATOM 853 C C . LEU A 1 105 ? -7.276 -0.999 27.248 1.00 61.72 105 LEU A C 1
ATOM 855 O O . LEU A 1 105 ? -6.207 -0.872 26.660 1.00 61.72 105 LEU A O 1
ATOM 859 N N . GLY A 1 106 ? -8.083 -2.040 27.030 1.00 64.62 106 GLY A N 1
ATOM 860 C CA . GLY A 1 106 ? -7.759 -3.129 26.110 1.00 64.62 106 GLY A CA 1
ATOM 861 C C . GLY A 1 106 ? -7.653 -2.673 24.655 1.00 64.62 106 GLY A C 1
ATOM 862 O O . GLY A 1 106 ? -6.708 -3.057 23.974 1.00 64.62 106 GLY A O 1
ATOM 863 N N . VAL A 1 107 ? -8.563 -1.809 24.187 1.00 66.62 107 VAL A N 1
ATOM 864 C CA . VAL A 1 107 ? -8.564 -1.325 22.793 1.00 66.62 107 VAL A CA 1
ATOM 865 C C . VAL A 1 107 ? -7.364 -0.409 22.485 1.00 66.62 107 VAL A C 1
ATOM 867 O O . VAL A 1 107 ? -6.662 -0.686 21.511 1.00 66.62 107 VAL A O 1
ATOM 870 N N . PRO A 1 108 ? -7.030 0.613 23.302 1.00 66.06 108 PRO A N 1
ATOM 871 C CA . PRO A 1 108 ? -5.804 1.387 23.126 1.00 66.06 108 PRO A CA 1
ATOM 872 C C . PRO A 1 108 ? -4.544 0.532 23.250 1.00 66.06 108 PRO A C 1
ATOM 874 O O . PRO A 1 108 ? -3.632 0.701 22.452 1.00 66.06 108 PRO A O 1
ATOM 877 N N . VAL A 1 109 ? -4.482 -0.413 24.198 1.00 72.38 109 VAL A N 1
ATOM 878 C CA . VAL A 1 109 ? -3.308 -1.289 24.368 1.00 72.38 109 VAL A CA 1
ATOM 879 C C . VAL A 1 109 ? -3.110 -2.209 23.162 1.00 72.38 109 VAL A C 1
ATOM 881 O O . VAL A 1 109 ? -1.982 -2.342 22.691 1.00 72.38 109 VAL A O 1
ATOM 884 N N . LEU A 1 110 ? -4.179 -2.790 22.610 1.00 65.31 110 LEU A N 1
ATOM 885 C CA . LEU A 1 110 ? -4.103 -3.558 21.363 1.00 65.31 110 LEU A CA 1
ATOM 886 C C . LEU A 1 110 ? -3.651 -2.688 20.186 1.00 65.31 110 LEU A C 1
ATOM 888 O O . LEU A 1 110 ? -2.859 -3.154 19.371 1.00 65.31 110 LEU A O 1
ATOM 892 N N . LEU A 1 111 ? -4.093 -1.429 20.118 1.00 69.62 111 LEU A N 1
ATOM 893 C CA . LEU A 1 111 ? -3.627 -0.482 19.103 1.00 69.62 111 LEU A CA 1
ATOM 894 C C . LEU A 1 111 ? -2.141 -0.154 19.263 1.00 69.62 111 LEU A C 1
ATOM 896 O O . LEU A 1 111 ? -1.410 -0.197 18.279 1.00 69.62 111 LEU A O 1
ATOM 900 N N . TYR A 1 112 ? -1.666 0.104 20.482 1.00 72.75 112 TYR A N 1
ATOM 901 C CA . TYR A 1 112 ? -0.245 0.355 20.732 1.00 72.75 112 TYR A CA 1
ATOM 902 C C . TYR A 1 112 ? 0.625 -0.868 20.425 1.00 72.75 112 TYR A C 1
ATOM 904 O O . TYR A 1 112 ? 1.696 -0.713 19.843 1.00 72.75 112 TYR A O 1
ATOM 912 N N . LEU A 1 113 ? 0.166 -2.081 20.749 1.00 75.19 113 LEU A N 1
ATOM 913 C CA . LEU A 1 113 ? 0.877 -3.318 20.410 1.00 75.19 113 LEU A CA 1
ATOM 914 C C . LEU A 1 113 ? 0.879 -3.586 18.902 1.00 75.19 113 LEU A C 1
ATOM 916 O O . LEU A 1 113 ? 1.912 -3.970 18.362 1.00 75.19 113 LEU A O 1
ATOM 920 N N . ALA A 1 114 ? -0.236 -3.342 18.211 1.00 74.38 114 ALA A N 1
ATOM 921 C CA . ALA A 1 114 ? -0.307 -3.469 16.759 1.00 74.38 114 ALA A CA 1
ATOM 922 C C . ALA A 1 114 ? 0.621 -2.459 16.069 1.00 74.38 114 ALA A C 1
ATOM 924 O O . ALA A 1 114 ? 1.428 -2.845 15.229 1.00 74.38 114 ALA A O 1
ATOM 925 N N . VAL A 1 115 ? 0.581 -1.184 16.471 1.00 76.69 115 VAL A N 1
ATOM 926 C CA . VAL A 1 115 ? 1.486 -0.147 15.951 1.00 76.69 115 VAL A CA 1
ATOM 927 C C . VAL A 1 115 ? 2.943 -0.493 16.262 1.00 76.69 115 VAL A C 1
ATOM 929 O O . VAL A 1 115 ? 3.783 -0.406 15.373 1.00 76.69 115 VAL A O 1
ATOM 932 N N . GLY A 1 116 ? 3.248 -0.953 17.477 1.00 78.88 116 GLY A N 1
ATOM 933 C CA . GLY A 1 116 ? 4.592 -1.384 17.866 1.00 78.88 116 GLY A CA 1
ATOM 934 C C . GLY A 1 116 ? 5.093 -2.617 17.107 1.00 78.88 116 GLY A C 1
ATOM 935 O O . GLY A 1 116 ? 6.288 -2.718 16.853 1.00 78.88 116 GLY A O 1
ATOM 936 N N . ALA A 1 117 ? 4.206 -3.528 16.703 1.00 76.12 117 ALA A N 1
ATOM 937 C CA . ALA A 1 117 ? 4.552 -4.699 15.896 1.00 76.12 117 ALA A CA 1
ATOM 938 C C . ALA A 1 117 ? 4.714 -4.361 14.404 1.00 76.12 117 ALA A C 1
ATOM 940 O O . ALA A 1 117 ? 5.558 -4.938 13.721 1.00 76.12 117 ALA A O 1
ATOM 941 N N . ILE A 1 118 ? 3.930 -3.408 13.897 1.00 79.50 118 ILE A N 1
ATOM 942 C CA . ILE A 1 118 ? 3.939 -3.010 12.485 1.00 79.50 118 ILE A CA 1
ATOM 943 C C . ILE A 1 118 ? 5.053 -1.993 12.200 1.00 79.50 118 ILE A C 1
ATOM 945 O O . ILE A 1 118 ? 5.667 -2.055 11.139 1.00 79.50 118 ILE A O 1
ATOM 949 N N . ALA A 1 119 ? 5.371 -1.098 13.138 1.00 75.19 119 ALA A N 1
ATOM 950 C CA . ALA A 1 119 ? 6.441 -0.107 13.007 1.00 75.19 119 ALA A CA 1
ATOM 951 C C . ALA A 1 119 ? 7.806 -0.695 12.585 1.00 75.19 119 ALA A C 1
ATOM 953 O O . ALA A 1 119 ? 8.397 -0.162 11.644 1.00 75.19 119 ALA A O 1
ATOM 954 N N . PRO A 1 120 ? 8.323 -1.788 13.187 1.00 75.81 120 PRO A N 1
ATOM 955 C CA . PRO A 1 120 ? 9.572 -2.393 12.735 1.00 75.81 120 PRO A CA 1
ATOM 956 C C . PRO A 1 120 ? 9.435 -3.049 11.358 1.00 75.81 120 PRO A C 1
ATOM 958 O O . PRO A 1 120 ? 10.386 -3.015 10.584 1.00 75.81 120 PRO A O 1
ATOM 961 N N . TYR A 1 121 ? 8.267 -3.604 11.023 1.00 75.06 121 TYR A N 1
ATOM 962 C CA . TYR A 1 121 ? 8.024 -4.228 9.720 1.00 75.06 121 TYR A CA 1
ATOM 963 C C . TYR A 1 121 ? 7.960 -3.194 8.586 1.00 75.06 121 TYR A C 1
ATOM 965 O O . TYR A 1 121 ? 8.555 -3.398 7.533 1.00 75.06 121 TYR A O 1
ATOM 973 N N . ILE A 1 122 ? 7.306 -2.056 8.830 1.00 75.06 122 ILE A N 1
ATOM 974 C CA . ILE A 1 122 ? 7.286 -0.894 7.932 1.00 75.06 122 ILE A CA 1
ATOM 975 C C . ILE A 1 122 ? 8.692 -0.310 7.790 1.00 75.06 122 ILE A C 1
ATOM 977 O O . ILE A 1 122 ? 9.208 -0.199 6.685 1.00 75.06 122 ILE A O 1
ATOM 981 N N . CYS A 1 123 ? 9.391 -0.057 8.898 1.00 67.19 123 CYS A N 1
ATOM 982 C CA . CYS A 1 123 ? 10.762 0.449 8.845 1.00 67.19 123 CYS A CA 1
ATOM 983 C C . CYS A 1 123 ? 11.703 -0.496 8.068 1.00 67.19 123 CYS A C 1
ATOM 985 O O . CYS A 1 123 ? 12.547 -0.036 7.311 1.00 67.19 123 CYS A O 1
ATOM 987 N N . LEU A 1 124 ? 11.524 -1.818 8.162 1.00 66.25 124 LEU A N 1
ATOM 988 C CA . LEU A 1 124 ? 12.281 -2.799 7.372 1.00 66.25 124 LEU A CA 1
ATOM 989 C C . LEU A 1 124 ? 11.980 -2.765 5.864 1.00 66.25 124 LEU A C 1
ATOM 991 O O . LEU A 1 124 ? 12.852 -3.113 5.068 1.00 66.25 124 LEU A O 1
ATOM 995 N N . LEU A 1 125 ? 10.768 -2.377 5.464 1.00 66.31 125 LEU A N 1
ATOM 996 C CA . LEU A 1 125 ? 10.365 -2.295 4.059 1.00 66.31 125 LEU A CA 1
ATOM 997 C C . LEU A 1 125 ? 10.814 -0.980 3.405 1.00 66.31 125 LEU A C 1
ATOM 999 O O . LEU A 1 125 ? 11.239 -1.002 2.247 1.00 66.31 125 LEU A O 1
ATOM 1003 N N . GLU A 1 126 ? 10.781 0.136 4.139 1.00 59.81 126 GLU A N 1
ATOM 1004 C CA . GLU A 1 126 ? 11.253 1.443 3.663 1.00 59.81 126 GLU A CA 1
ATOM 1005 C C . GLU A 1 126 ? 12.763 1.689 3.877 1.00 59.81 126 GLU A C 1
ATOM 1007 O O . GLU A 1 126 ? 13.382 2.372 3.060 1.00 59.81 126 GLU A O 1
ATOM 1012 N N . CYS A 1 127 ? 13.411 1.106 4.894 1.00 54.28 127 CYS A N 1
ATOM 1013 C CA . CYS A 1 127 ? 14.863 1.219 5.113 1.00 54.28 127 CYS A CA 1
ATOM 1014 C C . CYS A 1 127 ? 15.655 0.108 4.412 1.00 54.28 127 CYS A C 1
ATOM 1016 O O . CYS A 1 127 ? 16.533 -0.525 5.006 1.00 54.28 127 CYS A O 1
ATOM 1018 N N . LYS A 1 128 ? 15.428 -0.093 3.110 1.00 51.44 128 LYS A N 1
ATOM 1019 C CA . LYS A 1 128 ? 16.492 -0.675 2.285 1.00 51.44 128 LYS A CA 1
ATOM 1020 C C . LYS A 1 128 ? 17.566 0.410 2.135 1.00 51.44 128 LYS A C 1
ATOM 1022 O O . LYS A 1 128 ? 17.242 1.478 1.617 1.00 51.44 128 LYS A O 1
ATOM 1027 N N . PRO A 1 129 ? 18.812 0.200 2.596 1.00 49.84 129 PRO A N 1
ATOM 1028 C CA . PRO A 1 129 ? 19.839 1.226 2.500 1.00 49.84 129 PRO A CA 1
ATOM 1029 C C . PRO A 1 129 ? 20.006 1.619 1.034 1.00 49.84 129 PRO A C 1
ATOM 1031 O O . PRO A 1 129 ? 20.179 0.752 0.171 1.00 49.84 129 PRO A O 1
ATOM 1034 N N . MET A 1 130 ? 19.922 2.925 0.774 1.00 47.72 130 MET A N 1
ATOM 1035 C CA . MET A 1 130 ? 20.287 3.549 -0.491 1.00 47.72 130 MET A CA 1
ATOM 1036 C C . MET A 1 130 ? 21.667 3.000 -0.876 1.00 47.72 130 MET A C 1
ATOM 1038 O O . MET A 1 130 ? 22.672 3.336 -0.250 1.00 47.72 130 MET A O 1
ATOM 1042 N N . ARG A 1 131 ? 21.722 2.077 -1.842 1.00 51.06 131 ARG A N 1
ATOM 1043 C CA . ARG A 1 131 ? 22.992 1.603 -2.393 1.00 51.06 131 ARG A CA 1
ATOM 1044 C C . ARG A 1 131 ? 23.595 2.811 -3.117 1.00 51.06 131 ARG A C 1
ATOM 1046 O O . ARG A 1 131 ? 22.946 3.289 -4.049 1.00 51.06 131 ARG A O 1
ATOM 1053 N N . PRO A 1 132 ? 24.750 3.352 -2.686 1.00 51.09 132 PRO A N 1
ATOM 1054 C CA . PRO A 1 132 ? 25.350 4.473 -3.390 1.00 51.09 132 PRO A CA 1
ATOM 1055 C C . PRO A 1 132 ? 25.660 4.043 -4.831 1.00 51.09 132 PRO A C 1
ATOM 1057 O O . PRO A 1 132 ? 25.971 2.866 -5.060 1.00 51.09 132 PRO A O 1
ATOM 1060 N N . PRO A 1 133 ? 25.534 4.960 -5.804 1.00 50.75 133 PRO A N 1
ATOM 1061 C CA . PRO A 1 133 ? 25.831 4.658 -7.194 1.00 50.75 133 PRO A CA 1
ATOM 1062 C C . PRO A 1 133 ? 27.280 4.178 -7.298 1.00 50.75 133 PRO A C 1
ATOM 1064 O O . PRO A 1 133 ? 28.198 4.832 -6.802 1.00 50.75 133 PRO A O 1
ATOM 1067 N N . SER A 1 134 ? 27.477 3.021 -7.929 1.00 58.78 134 SER A N 1
ATOM 1068 C CA . SER A 1 134 ? 28.784 2.654 -8.465 1.00 58.78 134 SER A CA 1
ATOM 1069 C C . SER A 1 134 ? 29.054 3.623 -9.610 1.00 58.78 134 SER A C 1
ATOM 1071 O O . SER A 1 134 ? 28.432 3.535 -10.666 1.00 58.78 134 SER A O 1
ATOM 1073 N N . LEU A 1 135 ? 29.904 4.616 -9.349 1.00 59.59 135 LEU A N 1
ATOM 1074 C CA . LEU A 1 135 ? 30.569 5.363 -10.411 1.00 59.59 135 LEU A CA 1
ATOM 1075 C C . LEU A 1 135 ? 31.654 4.464 -11.048 1.00 59.59 135 LEU A C 1
ATOM 1077 O O . LEU A 1 135 ? 32.101 3.529 -10.380 1.00 59.59 135 LEU A O 1
ATOM 1081 N N . PRO A 1 136 ? 32.002 4.716 -12.324 1.00 61.56 136 PRO A N 1
ATOM 1082 C CA . PRO A 1 136 ? 32.628 3.756 -13.239 1.00 61.56 136 PRO A CA 1
ATOM 1083 C C . PRO A 1 136 ? 34.023 3.281 -12.829 1.00 61.56 136 PRO A C 1
ATOM 1085 O O . PRO A 1 136 ? 34.762 4.064 -12.190 1.00 61.56 136 PRO A O 1
#